Protein AF-A0A3L8RX33-F1 (afdb_monomer)

pLDDT: mean 95.42, std 4.47, range [70.38, 98.62]

Radius of gyration: 15.73 Å; Cα contacts (8 Å, |Δi|>4): 109; chains: 1; bounding box: 28×33×47 Å

Foldseek 3Di:
DDKDQDDLVLQCQLCVVCVPPPCVVVLSCVSNVHIDDDDDDDDDVVLVVLDVQLDDCCDPNHQNVVPHDDPSPSPDDGANDPVSSVVSCVSVDDPVRDDDDDDPCCCVVPND

Nearest PDB structures (foldseek):
  5c7p-assembly1_B-2  TM=9.752E-01  e=7.566E-09  Leishmania major
  3gp9-assembly2_B-3  TM=9.803E-01  e=7.921E-07  Acanthamoeba polyphaga mimivirus
  3fcw-assembly1_A-2  TM=9.796E-01  e=9.517E-07  Acanthamoeba polyphaga mimivirus
  3fbc-assembly2_D-3  TM=9.786E-01  e=1.076E-06  Acanthamoeba polyphaga mimivirus
  3evw-assembly1_A-2  TM=9.719E-01  e=5.614E-06  Acanthamoeba polyphaga mimivirus

InterPro domains:
  IPR001564 Nucleoside diphosphate kinase [PR01243] (14-33)
  IPR001564 Nucleoside diphosphate kinase [PR01243] (74-93)
  IPR023005 Nucleoside diphosphate kinase, active site [PS00469] (74-82)
  IPR034907 Nucleoside diphosphate kinase-like domain [PF00334] (1-97)
  IPR034907 Nucleoside diphosphate kinase-like domain [SM00562] (1-100)
  IPR036850 Nucleoside diphosphate kinase-like domain superfamily [G3DSA:3.30.70.141] (1-111)
  IPR036850 Nucleoside diphosphate kinase-like domain superfamily [SSF54919] (1-110)

Sequence (112 aa):
MKLLQADRRLVEQHYEQLRLKPFYPALIAYMTSGPVVAMVWEGYDVVRCTRAMVGDSSAVGTIRGDLSVHITRNVVHASDSVETAQREIGFWFQRDELVAWDSRDRDNIYGP

Organism: Chloebia gouldiae (NCBI:txid44316)

Structure (mmCIF, N/CA/C/O backbone):
data_AF-A0A3L8RX33-F1
#
_entry.id   AF-A0A3L8RX33-F1
#
loop_
_atom_site.group_PDB
_atom_site.id
_atom_site.type_symbol
_atom_site.label_atom_id
_atom_site.label_alt_id
_atom_site.label_comp_id
_atom_site.label_asym_id
_atom_site.label_entity_id
_atom_site.label_seq_id
_atom_site.pdbx_PDB_ins_code
_atom_site.Cartn_x
_atom_site.Cartn_y
_atom_site.Cartn_z
_atom_site.occupancy
_atom_site.B_iso_or_equiv
_atom_site.auth_seq_id
_atom_site.auth_comp_id
_atom_site.auth_asym_id
_atom_site.auth_atom_id
_atom_site.pdbx_PDB_model_num
ATOM 1 N N . MET A 1 1 ? -7.395 -5.240 -9.054 1.00 97.62 1 MET A N 1
ATOM 2 C CA . MET A 1 1 ? -7.638 -3.970 -8.321 1.00 97.62 1 MET A CA 1
ATOM 3 C C . MET A 1 1 ? -9.090 -3.932 -7.880 1.00 97.62 1 MET A C 1
ATOM 5 O O . MET A 1 1 ? -9.933 -4.371 -8.651 1.00 97.62 1 MET A O 1
ATOM 9 N N . LYS A 1 2 ? -9.385 -3.410 -6.684 1.00 97.88 2 LYS A N 1
ATOM 10 C CA . LYS A 1 2 ? -10.761 -3.210 -6.200 1.00 97.88 2 LYS A CA 1
ATOM 11 C C . LYS A 1 2 ? -10.864 -2.014 -5.252 1.00 97.88 2 LYS A C 1
ATOM 13 O O . LYS A 1 2 ? -9.944 -1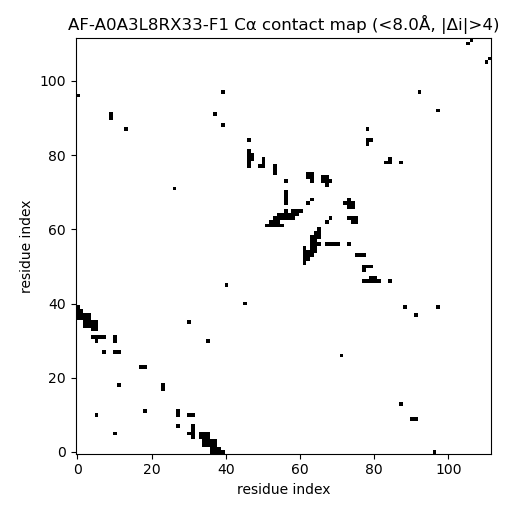.761 -4.476 1.00 97.88 2 LYS A O 1
ATOM 18 N N . LEU A 1 3 ? -11.992 -1.305 -5.318 1.00 98.44 3 LEU A N 1
ATOM 19 C CA . LEU A 1 3 ? -12.415 -0.330 -4.313 1.00 98.44 3 LEU A CA 1
ATOM 20 C C . LEU A 1 3 ? -13.295 -1.062 -3.297 1.00 98.44 3 LEU A C 1
ATOM 22 O O . LEU A 1 3 ? -14.286 -1.679 -3.684 1.00 98.44 3 LEU A O 1
ATOM 26 N N . LEU A 1 4 ? -12.940 -1.010 -2.018 1.00 97.75 4 LEU A N 1
ATOM 27 C CA . LEU A 1 4 ? -13.705 -1.672 -0.962 1.00 97.75 4 LEU A CA 1
ATOM 28 C C . LEU A 1 4 ? -13.626 -0.919 0.359 1.00 97.75 4 LEU A C 1
ATOM 30 O O . LEU A 1 4 ? -12.644 -0.241 0.645 1.00 97.75 4 LEU A O 1
ATOM 34 N N . GLN A 1 5 ? -14.635 -1.114 1.201 1.00 97.75 5 GLN A N 1
ATOM 35 C CA . GLN A 1 5 ? -14.533 -0.814 2.622 1.00 97.75 5 GLN A CA 1
ATOM 36 C C . GLN A 1 5 ? -13.863 -2.009 3.310 1.00 97.75 5 GLN A C 1
ATOM 38 O O . GLN A 1 5 ? -14.468 -3.075 3.408 1.00 97.75 5 GLN A O 1
ATOM 43 N N . ALA A 1 6 ? -12.611 -1.856 3.747 1.00 95.69 6 ALA A N 1
ATOM 44 C CA . ALA A 1 6 ? -11.904 -2.931 4.437 1.00 95.69 6 ALA A CA 1
ATOM 45 C C . ALA A 1 6 ? -12.528 -3.172 5.818 1.00 95.69 6 ALA A C 1
ATOM 47 O O . ALA A 1 6 ? -12.735 -2.231 6.591 1.00 95.69 6 ALA A O 1
ATOM 48 N N . ASP A 1 7 ? -12.830 -4.433 6.132 1.00 94.75 7 ASP A N 1
ATOM 49 C CA . ASP A 1 7 ? -13.297 -4.782 7.467 1.00 94.75 7 ASP A CA 1
ATOM 50 C C . ASP A 1 7 ? -12.156 -4.683 8.493 1.00 94.75 7 ASP A C 1
ATOM 52 O O . ASP A 1 7 ? -10.964 -4.716 8.171 1.00 94.75 7 ASP A O 1
ATOM 56 N N . ARG A 1 8 ? -12.530 -4.551 9.766 1.00 97.25 8 ARG A N 1
ATOM 57 C CA . ARG A 1 8 ? -11.563 -4.400 10.854 1.00 97.25 8 ARG A CA 1
ATOM 58 C C . ARG A 1 8 ? -10.610 -5.589 10.973 1.00 97.25 8 ARG A C 1
ATOM 60 O O . ARG A 1 8 ? -9.437 -5.378 11.263 1.00 97.25 8 ARG A O 1
ATOM 67 N N . ARG A 1 9 ? -11.089 -6.812 10.739 1.00 97.31 9 ARG A N 1
ATOM 68 C CA . ARG A 1 9 ? -10.292 -8.036 10.881 1.00 97.31 9 ARG A CA 1
ATOM 69 C C . ARG A 1 9 ? -9.170 -8.076 9.843 1.00 97.31 9 ARG A C 1
ATOM 71 O O . ARG A 1 9 ? -8.042 -8.402 10.194 1.00 97.31 9 ARG A O 1
ATOM 78 N N . LEU A 1 10 ? -9.465 -7.707 8.598 1.00 97.44 10 LEU A N 1
ATOM 79 C CA . LEU A 1 10 ? -8.496 -7.618 7.508 1.00 97.44 10 LEU A CA 1
ATOM 80 C C . LEU A 1 10 ? -7.403 -6.590 7.820 1.00 97.44 10 LEU A C 1
ATOM 82 O O . LEU A 1 10 ? -6.217 -6.877 7.668 1.00 97.44 10 LEU A O 1
ATOM 86 N N . VAL A 1 11 ? -7.789 -5.409 8.306 1.00 97.75 11 VAL A N 1
ATOM 87 C CA . VAL A 1 11 ? -6.835 -4.348 8.669 1.00 97.75 11 VAL A CA 1
ATOM 88 C C . VAL A 1 11 ? -5.983 -4.747 9.882 1.00 97.75 11 VAL A C 1
ATOM 90 O O . VAL A 1 11 ? -4.779 -4.489 9.898 1.00 97.75 11 VAL A O 1
ATOM 93 N N . GLU A 1 12 ? -6.569 -5.404 10.886 1.00 97.81 12 GLU A N 1
ATOM 94 C CA . GLU A 1 12 ? -5.831 -5.924 12.045 1.00 97.81 12 GLU A CA 1
ATOM 95 C C . GLU A 1 12 ? -4.841 -7.027 11.648 1.00 97.81 12 GLU A C 1
ATOM 97 O O . GLU A 1 12 ? -3.708 -7.026 12.126 1.00 97.81 12 GLU A O 1
ATOM 102 N N . GLN A 1 13 ? -5.225 -7.922 10.733 1.00 97.25 13 GLN A N 1
ATOM 103 C CA . GLN A 1 13 ? -4.325 -8.930 10.169 1.00 97.25 13 GLN A CA 1
ATOM 104 C C . GLN A 1 13 ? -3.170 -8.282 9.393 1.00 97.25 13 GLN A C 1
ATOM 106 O O . GLN A 1 13 ? -2.019 -8.695 9.527 1.00 97.25 13 GLN A O 1
ATOM 111 N N . HIS A 1 14 ? -3.459 -7.240 8.612 1.00 97.75 14 HIS A N 1
ATOM 112 C CA . HIS A 1 14 ? -2.452 -6.509 7.849 1.00 97.75 14 HIS A CA 1
ATOM 113 C C . HIS A 1 14 ? -1.414 -5.822 8.752 1.00 97.75 14 HIS A C 1
ATOM 115 O O . HIS A 1 14 ? -0.217 -5.901 8.487 1.00 97.75 14 HIS A O 1
ATOM 121 N N . TYR A 1 15 ? -1.847 -5.209 9.858 1.00 97.06 15 TYR A N 1
ATOM 122 C CA . TYR A 1 15 ? -0.966 -4.499 10.793 1.00 97.06 15 TYR A CA 1
ATOM 123 C C . TYR A 1 15 ? -0.586 -5.300 12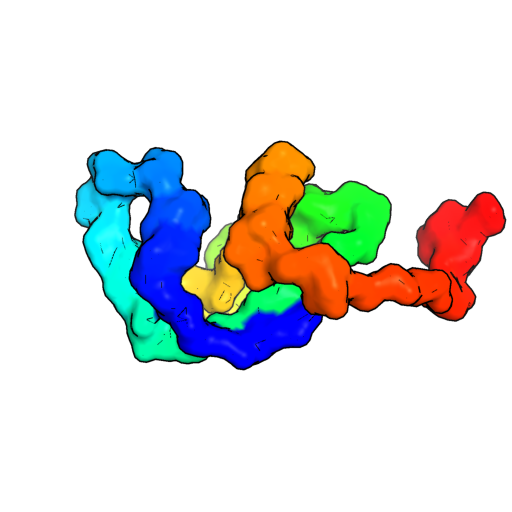.044 1.00 97.06 15 TYR A C 1
ATOM 125 O O . TYR A 1 15 ? -0.128 -4.711 13.023 1.00 97.06 15 TYR A O 1
ATOM 133 N N . GLU A 1 16 ? -0.719 -6.627 12.031 1.00 96.44 16 GLU A N 1
ATOM 134 C CA . GLU A 1 16 ? -0.505 -7.491 13.203 1.00 96.44 16 GLU A CA 1
ATOM 135 C C . GLU A 1 16 ? 0.833 -7.222 13.917 1.00 96.44 16 GLU A C 1
ATOM 137 O O . GLU A 1 16 ? 0.895 -7.128 15.145 1.00 96.44 16 GLU A O 1
ATOM 142 N N . GLN A 1 17 ? 1.903 -7.001 13.150 1.00 95.38 17 GLN A N 1
ATOM 143 C CA . GLN A 1 17 ? 3.246 -6.716 13.671 1.00 95.38 17 GLN A CA 1
ATOM 144 C C . GLN A 1 17 ? 3.325 -5.414 14.490 1.00 95.38 17 GLN A C 1
ATOM 146 O O . GLN A 1 17 ? 4.233 -5.228 15.300 1.00 95.38 17 GLN A O 1
ATOM 151 N N . 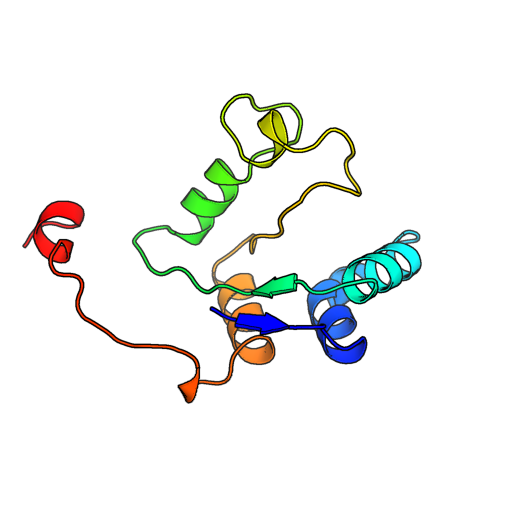LEU A 1 18 ? 2.369 -4.503 14.302 1.00 96.56 18 LEU A N 1
ATOM 152 C CA . LEU A 1 18 ? 2.282 -3.222 14.998 1.00 96.56 18 LEU A CA 1
ATOM 153 C C . LEU A 1 18 ? 1.325 -3.263 16.195 1.00 96.56 18 LEU A C 1
ATOM 155 O O . LEU A 1 18 ? 1.176 -2.242 16.859 1.00 96.56 18 LEU A O 1
ATOM 159 N N . ARG A 1 19 ? 0.712 -4.410 16.520 1.00 97.06 19 ARG A N 1
ATOM 160 C CA . ARG A 1 19 ? -0.334 -4.536 17.554 1.00 97.06 19 ARG A CA 1
ATOM 161 C C . ARG A 1 19 ? 0.051 -3.977 18.926 1.00 97.06 19 ARG A C 1
ATOM 163 O O . ARG A 1 19 ? -0.806 -3.470 19.643 1.00 97.06 19 ARG A O 1
ATOM 170 N N . LEU A 1 20 ? 1.328 -4.068 19.298 1.00 97.81 20 LEU A N 1
ATOM 171 C CA . LEU A 1 20 ? 1.841 -3.578 20.585 1.00 97.81 20 LEU A CA 1
ATOM 172 C C . LEU A 1 20 ? 2.258 -2.098 20.557 1.00 97.81 20 LEU A C 1
ATOM 174 O O . LEU A 1 20 ? 2.699 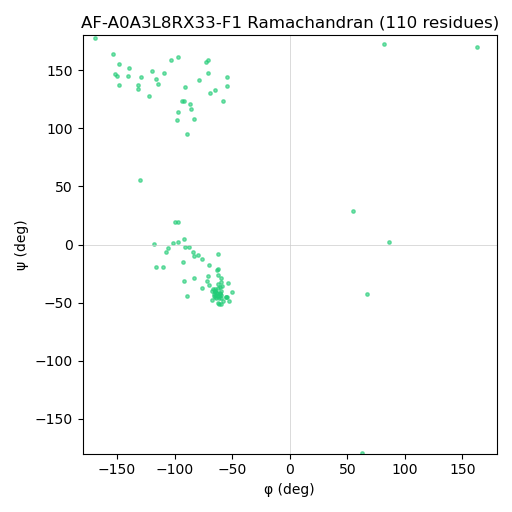-1.560 21.571 1.00 97.81 20 LEU A O 1
ATOM 178 N N . LYS A 1 21 ? 2.167 -1.425 19.405 1.00 97.75 21 LYS A N 1
ATOM 179 C CA . LYS A 1 21 ? 2.530 -0.012 19.278 1.00 97.75 21 LYS A CA 1
ATOM 180 C C . LYS A 1 21 ? 1.404 0.874 19.826 1.00 97.75 21 LYS A C 1
ATOM 182 O O . LYS A 1 21 ? 0.234 0.611 19.552 1.00 97.75 21 LYS A O 1
ATOM 187 N N . PRO A 1 22 ? 1.727 1.979 20.523 1.00 97.38 22 PRO A N 1
ATOM 188 C CA . PRO A 1 22 ? 0.719 2.841 21.150 1.00 97.38 22 PRO A CA 1
ATOM 189 C C . PRO A 1 22 ? -0.245 3.483 20.140 1.00 97.38 22 PRO A C 1
ATOM 191 O O . PRO A 1 22 ? -1.388 3.776 20.473 1.00 97.38 22 PRO A O 1
ATOM 194 N N . PHE A 1 23 ? 0.190 3.670 18.891 1.00 95.88 23 PHE A N 1
ATOM 195 C CA . PHE A 1 23 ? -0.628 4.233 17.814 1.00 95.88 23 PHE A CA 1
ATOM 196 C C . PHE A 1 23 ? -1.526 3.205 17.104 1.00 95.88 23 PHE A C 1
ATOM 198 O O . PHE A 1 23 ? -2.331 3.596 16.260 1.00 95.88 23 PHE A O 1
ATOM 205 N N . TYR A 1 24 ? -1.413 1.908 17.415 1.00 97.56 24 TYR A N 1
ATOM 206 C CA . TYR A 1 24 ? -2.150 0.846 16.724 1.00 97.56 24 TYR A CA 1
ATOM 207 C C . TYR A 1 24 ? -3.675 1.052 16.726 1.00 97.56 24 TYR A C 1
ATOM 209 O O . TYR A 1 24 ? -4.271 0.967 15.652 1.00 97.56 24 TYR A O 1
ATOM 217 N N . PRO A 1 25 ? -4.335 1.421 17.847 1.00 97.62 25 PRO A N 1
ATOM 218 C CA . PRO A 1 25 ? -5.780 1.656 17.830 1.00 97.62 25 PRO A CA 1
ATOM 219 C C . PRO A 1 25 ? -6.200 2.763 16.853 1.00 97.62 25 PRO A C 1
ATOM 221 O O . PRO A 1 25 ? -7.193 2.616 16.143 1.00 97.62 25 PRO A O 1
ATOM 224 N N . ALA A 1 26 ? -5.421 3.847 16.776 1.00 97.12 26 ALA A N 1
ATOM 225 C CA . ALA A 1 26 ? -5.681 4.954 15.859 1.00 97.12 26 ALA A CA 1
ATOM 226 C C . ALA A 1 26 ? -5.429 4.566 14.393 1.00 97.12 26 ALA A C 1
ATOM 228 O O . ALA A 1 26 ? -6.159 5.016 13.510 1.00 97.12 26 ALA A O 1
ATOM 229 N N . LEU A 1 27 ? -4.433 3.712 14.135 1.00 97.00 27 LEU A N 1
ATOM 230 C CA . LEU A 1 27 ? -4.150 3.164 12.807 1.00 97.00 27 LEU A CA 1
ATOM 231 C C . LEU A 1 27 ? -5.320 2.317 12.292 1.00 97.00 27 LEU A C 1
ATOM 233 O O . LEU A 1 27 ? -5.803 2.562 11.188 1.00 97.00 27 LEU A O 1
ATOM 237 N N . ILE A 1 28 ? -5.816 1.379 13.106 1.00 97.88 28 ILE A N 1
ATOM 238 C CA . ILE A 1 28 ? -6.974 0.546 12.747 1.00 97.88 28 ILE A CA 1
ATOM 239 C C . ILE A 1 28 ? -8.215 1.415 12.522 1.00 97.88 28 ILE A C 1
ATOM 241 O O . ILE A 1 28 ? -8.915 1.234 11.527 1.00 97.88 28 ILE A O 1
ATOM 245 N N . ALA A 1 29 ? -8.469 2.391 13.401 1.00 97.00 29 ALA A N 1
ATOM 246 C CA . ALA A 1 29 ? -9.600 3.307 13.259 1.00 97.00 29 ALA A CA 1
ATOM 247 C C . ALA A 1 29 ? -9.536 4.122 11.957 1.00 97.00 29 ALA A C 1
ATOM 249 O O . ALA A 1 29 ? -10.545 4.263 11.278 1.00 97.00 29 ALA A O 1
ATOM 250 N N . TYR A 1 30 ? -8.358 4.624 11.582 1.00 96.75 30 TYR A N 1
ATOM 251 C CA . TYR A 1 30 ? -8.177 5.373 10.338 1.00 96.75 30 TYR A CA 1
ATOM 252 C C . TYR A 1 30 ? -8.355 4.495 9.095 1.00 96.75 30 TYR A C 1
ATOM 254 O O . TYR A 1 30 ? -9.091 4.844 8.181 1.00 96.75 30 TYR A O 1
ATOM 262 N N . MET A 1 31 ? -7.722 3.326 9.067 1.00 97.19 31 MET A N 1
ATOM 263 C CA . MET A 1 31 ? -7.759 2.445 7.896 1.00 97.19 31 MET A CA 1
ATOM 264 C C . MET A 1 31 ? -9.130 1.800 7.665 1.00 97.19 31 MET A C 1
ATOM 266 O O . MET A 1 31 ? -9.412 1.335 6.566 1.00 97.19 31 MET A O 1
ATOM 270 N N . THR A 1 32 ? -9.994 1.803 8.682 1.00 97.38 32 THR A N 1
ATOM 271 C CA . THR A 1 32 ? -11.388 1.346 8.590 1.00 97.38 32 THR A CA 1
ATOM 272 C C . THR A 1 32 ? -12.396 2.492 8.475 1.00 97.38 32 THR A C 1
ATOM 274 O O . THR A 1 32 ? -13.592 2.224 8.391 1.00 97.38 32 THR A O 1
ATOM 277 N N . SER A 1 33 ? -11.967 3.763 8.445 1.00 96.88 33 SER A N 1
ATOM 278 C CA . SER A 1 33 ? -12.893 4.909 8.430 1.00 96.88 33 SER A CA 1
ATOM 279 C C . SER A 1 33 ? -13.493 5.219 7.058 1.00 96.88 33 SER A C 1
ATOM 281 O O . SER A 1 33 ? -14.370 6.072 6.960 1.00 96.88 33 SER A O 1
ATOM 283 N N . GLY A 1 34 ? -13.007 4.587 5.992 1.00 96.88 34 GLY A N 1
ATOM 284 C CA . GLY A 1 34 ? -13.483 4.839 4.636 1.00 96.88 34 GLY A CA 1
ATOM 285 C C . GLY A 1 34 ? -12.963 3.819 3.628 1.00 96.88 34 GLY A C 1
ATOM 286 O O . GLY A 1 34 ? -12.216 2.911 4.008 1.00 96.88 34 GLY A O 1
ATOM 287 N N . PRO A 1 35 ? -13.378 3.941 2.358 1.00 98.12 35 PRO A N 1
ATOM 288 C CA . PRO A 1 35 ? -13.007 2.984 1.335 1.00 98.12 35 PRO A CA 1
ATOM 289 C C . PRO A 1 35 ? -11.527 3.118 0.973 1.00 98.12 35 PRO A C 1
ATOM 291 O O . PRO A 1 35 ? -10.961 4.212 0.970 1.00 98.12 35 PRO A O 1
ATOM 294 N N . VAL A 1 36 ? -10.916 1.994 0.615 1.00 98.19 36 VAL A N 1
ATOM 295 C CA . VAL A 1 36 ? -9.534 1.900 0.144 1.00 98.19 36 VAL A CA 1
ATOM 296 C C . VAL A 1 36 ? -9.502 1.324 -1.265 1.00 98.19 36 VAL A C 1
ATOM 298 O O . VAL A 1 36 ? -10.352 0.514 -1.643 1.00 98.19 36 VAL A O 1
ATOM 301 N N . VAL A 1 37 ? -8.505 1.729 -2.048 1.00 98.56 37 VAL A N 1
ATOM 302 C CA . VAL A 1 37 ? -8.206 1.112 -3.344 1.00 98.56 37 VAL A CA 1
ATOM 303 C C . VAL A 1 37 ? -7.081 0.109 -3.132 1.00 98.56 37 VAL A C 1
ATOM 305 O O . VAL A 1 37 ? -5.932 0.493 -2.923 1.00 98.56 37 VAL A O 1
ATOM 308 N N . ALA A 1 38 ? -7.410 -1.179 -3.181 1.00 98.38 38 ALA A N 1
ATOM 309 C CA . ALA A 1 38 ? -6.426 -2.251 -3.114 1.00 98.38 38 ALA A CA 1
ATOM 310 C C . ALA A 1 38 ? -5.964 -2.628 -4.528 1.00 98.38 38 ALA A C 1
ATOM 312 O O . ALA A 1 38 ? -6.776 -2.802 -5.449 1.00 98.38 38 ALA A O 1
ATOM 313 N N . MET A 1 39 ? -4.654 -2.799 -4.705 1.00 98.56 39 MET A N 1
ATOM 314 C CA . MET A 1 39 ? -4.024 -3.135 -5.985 1.00 98.56 39 MET A CA 1
ATOM 315 C C . MET A 1 39 ? -2.906 -4.159 -5.788 1.00 98.56 39 MET A C 1
ATOM 317 O O . MET A 1 39 ? -2.266 -4.182 -4.742 1.00 98.56 39 MET A O 1
ATOM 321 N N . VAL A 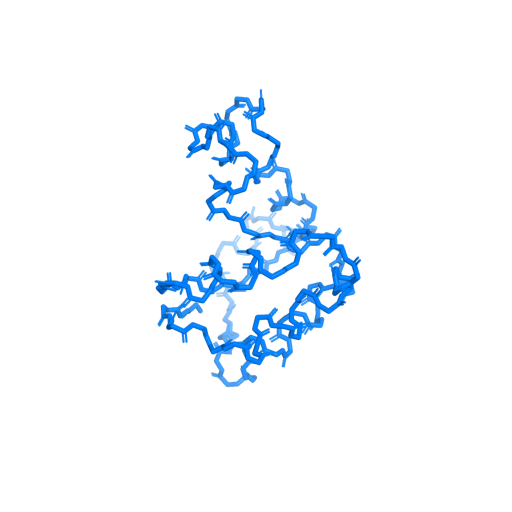1 40 ? -2.662 -4.960 -6.825 1.00 98.62 40 VAL A N 1
ATOM 322 C CA . VAL A 1 40 ? -1.482 -5.821 -6.956 1.00 98.62 40 VAL A CA 1
ATOM 323 C C . VAL A 1 40 ? -0.792 -5.407 -8.246 1.00 98.62 40 VAL A C 1
ATOM 325 O O . VAL A 1 40 ? -1.452 -5.311 -9.281 1.00 98.62 40 VAL A O 1
ATOM 328 N N . TRP A 1 41 ? 0.503 -5.121 -8.159 1.00 98.19 41 TRP A N 1
ATOM 329 C CA . TRP A 1 41 ? 1.343 -4.745 -9.291 1.00 98.19 41 TRP A CA 1
ATOM 330 C C . TRP A 1 41 ? 2.383 -5.836 -9.514 1.00 98.19 41 TRP A C 1
ATOM 332 O O . TRP A 1 41 ? 2.963 -6.341 -8.554 1.00 98.19 41 TRP A O 1
ATOM 342 N N . GLU A 1 42 ? 2.618 -6.179 -10.774 1.00 97.19 42 GLU A N 1
ATOM 343 C CA . GLU A 1 42 ? 3.608 -7.168 -11.188 1.00 97.19 42 GLU A CA 1
ATOM 344 C C . GLU A 1 42 ? 4.694 -6.488 -12.023 1.00 97.19 42 GLU A C 1
ATOM 346 O O . GLU A 1 42 ? 4.414 -5.573 -12.798 1.00 97.19 42 GLU A O 1
ATOM 351 N N . GLY A 1 43 ? 5.939 -6.925 -11.847 1.00 96.00 43 GLY A N 1
ATOM 352 C CA . GLY A 1 43 ? 7.067 -6.473 -12.649 1.00 96.00 43 GLY A CA 1
ATOM 353 C C . GLY A 1 43 ? 8.411 -6.775 -11.994 1.00 96.00 43 GLY A C 1
ATOM 354 O O . GLY A 1 43 ? 8.485 -7.148 -10.819 1.00 96.00 43 GLY A O 1
ATOM 355 N N . TYR A 1 44 ? 9.488 -6.588 -12.758 1.00 95.12 44 TYR A N 1
ATOM 356 C CA . TYR A 1 44 ? 10.849 -6.718 -12.243 1.00 95.12 44 TYR A CA 1
ATOM 357 C C . TYR A 1 44 ? 11.083 -5.763 -11.067 1.00 95.12 44 TYR A C 1
ATOM 359 O O . TYR A 1 44 ? 10.907 -4.551 -11.196 1.00 95.12 44 TYR A O 1
ATOM 367 N N . ASP A 1 45 ? 11.489 -6.327 -9.927 1.00 96.69 45 ASP A N 1
ATOM 368 C CA . ASP A 1 45 ? 11.854 -5.578 -8.719 1.00 96.69 45 ASP A CA 1
ATOM 369 C C . ASP A 1 45 ? 10.748 -4.616 -8.227 1.00 96.69 45 ASP A C 1
ATOM 371 O O . ASP A 1 45 ? 11.002 -3.573 -7.617 1.00 96.69 45 ASP A O 1
ATOM 375 N N . VAL A 1 46 ? 9.484 -4.966 -8.511 1.00 98.12 46 VAL A N 1
ATOM 376 C CA . VAL A 1 46 ? 8.326 -4.083 -8.314 1.00 98.12 46 VAL A CA 1
ATOM 377 C C . VAL A 1 46 ? 8.170 -3.638 -6.863 1.00 98.12 46 VAL A C 1
ATOM 379 O O . VAL A 1 46 ? 7.857 -2.480 -6.627 1.00 98.12 46 VAL A O 1
ATOM 382 N N . VAL A 1 47 ? 8.482 -4.488 -5.878 1.00 98.31 47 VAL A N 1
ATOM 383 C CA . VAL A 1 47 ? 8.418 -4.107 -4.456 1.00 98.31 47 VAL A CA 1
ATOM 384 C C . VAL A 1 47 ? 9.351 -2.927 -4.170 1.00 98.31 47 VAL A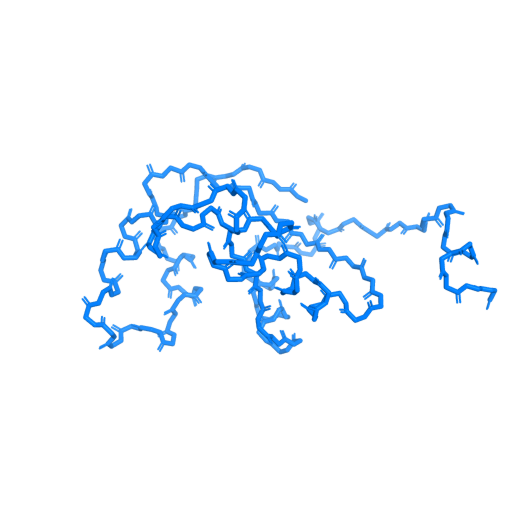 C 1
ATOM 386 O O . VAL A 1 47 ? 8.910 -1.906 -3.636 1.00 98.31 47 VAL A O 1
ATOM 389 N N . ARG A 1 48 ? 10.624 -3.009 -4.582 1.00 97.75 48 ARG A N 1
ATOM 390 C CA . ARG A 1 48 ? 11.590 -1.922 -4.373 1.00 97.75 48 ARG A CA 1
ATOM 391 C C . ARG A 1 48 ? 11.203 -0.679 -5.172 1.00 97.75 48 ARG A C 1
ATOM 393 O O . ARG A 1 48 ? 11.237 0.427 -4.630 1.00 97.75 48 ARG A O 1
ATOM 400 N N . CYS A 1 49 ? 10.810 -0.846 -6.433 1.00 97.69 49 CYS A N 1
ATOM 401 C CA . CYS A 1 49 ? 10.402 0.256 -7.305 1.00 97.69 49 CYS A CA 1
ATOM 402 C C . CYS A 1 49 ? 9.165 0.993 -6.766 1.00 97.69 49 CYS A C 1
ATOM 404 O O . CYS A 1 49 ? 9.162 2.222 -6.698 1.00 97.69 49 CYS A O 1
ATOM 406 N N . THR A 1 50 ? 8.141 0.272 -6.304 1.00 98.06 50 THR A N 1
ATOM 407 C CA . THR A 1 50 ? 6.946 0.864 -5.688 1.00 98.06 50 THR A CA 1
ATOM 408 C C . THR A 1 50 ? 7.296 1.582 -4.388 1.00 98.06 50 THR A C 1
ATOM 410 O O . THR A 1 50 ? 6.805 2.684 -4.160 1.00 98.06 50 THR A O 1
ATOM 413 N N . ARG A 1 51 ? 8.188 1.033 -3.553 1.00 97.38 51 ARG A N 1
ATOM 414 C CA . ARG A 1 51 ? 8.668 1.726 -2.344 1.00 97.38 51 ARG A CA 1
ATOM 415 C C . ARG A 1 51 ? 9.379 3.039 -2.669 1.00 97.38 51 ARG A C 1
ATOM 417 O O . ARG A 1 51 ? 9.129 4.032 -1.988 1.00 97.38 51 ARG A O 1
ATOM 424 N N . ALA A 1 52 ? 10.206 3.059 -3.713 1.00 97.06 52 ALA A N 1
ATOM 425 C CA . ALA A 1 52 ? 10.858 4.279 -4.184 1.00 97.06 52 ALA A CA 1
ATOM 426 C C . ALA A 1 52 ? 9.844 5.309 -4.714 1.00 97.06 52 ALA A C 1
ATOM 428 O O . ALA A 1 52 ? 9.957 6.489 -4.398 1.00 97.06 52 ALA A O 1
ATOM 429 N N . MET A 1 53 ? 8.822 4.862 -5.452 1.00 97.81 53 MET A N 1
ATOM 430 C CA . MET A 1 53 ? 7.745 5.722 -5.961 1.00 97.81 53 MET A CA 1
ATOM 431 C C . MET A 1 53 ? 6.868 6.301 -4.842 1.00 97.81 53 MET A C 1
ATOM 433 O O . MET A 1 53 ? 6.457 7.458 -4.910 1.00 97.81 53 MET A O 1
ATOM 437 N N . VAL A 1 54 ? 6.582 5.509 -3.803 1.00 97.31 54 VAL A N 1
ATOM 438 C CA . VAL A 1 54 ? 5.845 5.969 -2.617 1.00 97.31 54 VAL A CA 1
ATOM 439 C C . VAL A 1 54 ? 6.633 7.047 -1.878 1.00 97.31 54 VAL A C 1
ATOM 441 O O . VAL A 1 54 ? 6.053 8.075 -1.528 1.00 97.31 54 VAL A O 1
ATOM 444 N N . GLY A 1 55 ? 7.935 6.819 -1.681 1.00 93.88 55 GLY A N 1
ATOM 445 C CA . GLY A 1 55 ? 8.852 7.755 -1.040 1.00 93.88 55 GLY A CA 1
ATOM 446 C C . GLY A 1 55 ? 8.527 8.071 0.419 1.00 93.88 55 GLY A C 1
ATOM 447 O O . GLY A 1 55 ? 7.571 7.562 1.009 1.00 93.88 55 GLY A O 1
ATOM 448 N N . ASP A 1 56 ? 9.347 8.935 1.005 1.00 87.44 56 ASP A N 1
ATOM 449 C CA . ASP A 1 56 ? 9.077 9.567 2.296 1.00 87.44 56 ASP A CA 1
ATOM 450 C C . ASP A 1 56 ? 8.463 10.958 2.072 1.00 87.44 56 ASP A C 1
ATOM 452 O O . ASP A 1 56 ? 8.596 11.541 0.998 1.00 87.44 56 ASP A O 1
ATOM 456 N N . SER A 1 57 ? 7.802 11.525 3.086 1.00 76.56 57 SER A N 1
ATOM 457 C CA . SER A 1 57 ? 7.046 12.787 2.957 1.00 76.56 57 SER A CA 1
ATOM 458 C C . SER A 1 57 ? 7.877 14.024 2.574 1.00 76.56 57 SER A C 1
ATOM 460 O O . SER A 1 57 ? 7.300 15.070 2.312 1.00 76.56 57 SER A O 1
ATOM 462 N N . SER A 1 58 ? 9.209 13.941 2.541 1.00 79.81 58 SER A N 1
ATOM 463 C CA . SER A 1 58 ? 10.096 15.032 2.109 1.00 79.81 58 SER A CA 1
ATOM 464 C C . SER A 1 58 ? 10.719 14.822 0.723 1.00 79.81 58 SER A C 1
ATOM 466 O O . SER A 1 58 ? 11.476 15.675 0.263 1.00 79.81 58 SER A O 1
ATOM 468 N N . ALA A 1 59 ? 10.469 13.685 0.068 1.00 89.12 59 ALA A N 1
ATOM 469 C CA . ALA A 1 59 ? 11.089 13.341 -1.209 1.00 89.12 59 ALA A CA 1
ATOM 470 C C . ALA A 1 59 ? 10.246 13.861 -2.387 1.00 89.12 59 ALA A C 1
ATOM 472 O O . ALA A 1 59 ? 9.299 13.200 -2.810 1.00 89.12 59 ALA A O 1
ATOM 473 N N . VAL A 1 60 ? 10.587 15.043 -2.909 1.00 92.12 60 VAL A N 1
ATOM 474 C CA . VAL A 1 60 ? 9.909 15.665 -4.066 1.00 92.12 60 VAL A CA 1
ATOM 475 C C . VAL A 1 60 ? 9.880 14.710 -5.265 1.00 92.12 60 VAL A C 1
ATOM 477 O O . VAL A 1 60 ? 10.891 14.077 -5.577 1.00 92.12 60 VAL A O 1
ATOM 480 N N . GLY A 1 61 ? 8.732 14.619 -5.939 1.00 95.56 61 GLY A N 1
ATOM 481 C CA . GLY A 1 61 ? 8.508 13.717 -7.073 1.00 95.56 61 GLY A CA 1
ATOM 482 C C . GLY A 1 61 ? 8.057 12.308 -6.675 1.00 95.56 61 GLY A C 1
ATOM 483 O O . GLY A 1 61 ? 7.896 11.449 -7.541 1.00 95.56 61 GLY A O 1
ATOM 484 N N . THR A 1 62 ? 7.868 12.048 -5.378 1.00 97.50 62 THR A N 1
ATOM 485 C CA . THR A 1 62 ? 7.271 10.804 -4.871 1.00 97.50 62 THR A CA 1
ATOM 486 C C . THR A 1 62 ? 5.830 11.044 -4.443 1.00 97.50 62 THR A C 1
ATOM 488 O O . THR A 1 62 ? 5.445 12.168 -4.120 1.00 97.50 62 THR A O 1
ATOM 491 N N . ILE A 1 63 ? 5.029 9.978 -4.371 1.00 97.19 63 ILE A N 1
ATOM 492 C CA . ILE A 1 63 ? 3.611 10.081 -3.994 1.00 97.19 63 ILE A CA 1
ATOM 493 C C . ILE A 1 63 ? 3.458 10.799 -2.649 1.00 97.19 63 ILE A C 1
ATOM 495 O O . ILE A 1 63 ? 2.615 11.683 -2.512 1.00 97.19 63 ILE A O 1
ATOM 499 N N . ARG A 1 64 ? 4.266 10.449 -1.643 1.00 96.94 64 ARG A N 1
ATOM 500 C CA . ARG A 1 64 ? 4.170 11.086 -0.325 1.00 96.94 64 ARG A CA 1
ATOM 501 C C . ARG A 1 64 ? 4.775 12.477 -0.290 1.00 96.94 64 ARG A C 1
ATOM 503 O O . ARG A 1 64 ? 4.213 13.315 0.411 1.00 96.94 64 ARG A O 1
ATOM 510 N N . GLY A 1 65 ? 5.875 12.717 -0.996 1.00 95.69 65 GLY A N 1
ATOM 511 C CA . GLY A 1 65 ? 6.477 14.048 -1.058 1.00 95.69 65 GLY A CA 1
ATOM 512 C C . GLY A 1 65 ? 5.554 15.080 -1.697 1.00 95.69 65 GLY A C 1
ATOM 513 O O . GLY A 1 65 ? 5.478 16.208 -1.218 1.00 95.69 65 GLY A O 1
ATOM 514 N N . ASP A 1 66 ? 4.802 14.675 -2.721 1.00 95.94 66 ASP A N 1
ATOM 515 C CA . ASP A 1 66 ? 3.953 15.597 -3.476 1.00 95.94 66 ASP A CA 1
ATOM 516 C C . ASP A 1 66 ? 2.524 15.680 -2.914 1.00 95.94 66 ASP A C 1
ATOM 518 O O . ASP A 1 66 ? 1.886 16.729 -3.005 1.00 95.94 66 ASP A O 1
ATOM 522 N N . LEU A 1 67 ? 1.998 14.590 -2.333 1.00 95.88 67 LEU A N 1
ATOM 523 C CA . LEU A 1 67 ? 0.571 14.473 -1.986 1.00 95.88 67 LEU A CA 1
ATOM 524 C C . LEU A 1 67 ? 0.289 14.297 -0.488 1.00 95.88 67 LEU A C 1
ATOM 526 O O . LEU A 1 67 ? -0.875 14.170 -0.101 1.00 95.88 67 LEU A O 1
ATOM 530 N N . SER A 1 68 ? 1.308 14.273 0.376 1.00 93.50 68 SER A N 1
ATOM 531 C CA . SER A 1 68 ? 1.112 14.145 1.823 1.00 93.50 68 SER A CA 1
ATOM 532 C C . SER A 1 68 ? 1.858 15.210 2.615 1.00 93.50 68 SER A C 1
ATOM 534 O O . SER A 1 68 ? 2.976 15.581 2.289 1.00 93.50 68 SER A O 1
ATOM 536 N N . VAL A 1 69 ? 1.244 15.665 3.708 1.00 87.19 69 VAL A N 1
ATOM 537 C CA . VAL A 1 69 ? 1.850 16.648 4.628 1.00 87.19 69 VAL A CA 1
ATOM 538 C C . VAL A 1 69 ? 2.085 16.048 6.020 1.00 87.19 69 VAL A C 1
ATOM 540 O O . VAL A 1 69 ? 2.881 16.561 6.800 1.00 87.19 69 VAL A O 1
ATOM 543 N N . HIS A 1 70 ? 1.410 14.944 6.357 1.00 88.88 70 HIS A N 1
ATOM 544 C CA . HIS A 1 70 ? 1.419 14.376 7.704 1.00 88.88 70 HIS A CA 1
ATOM 545 C C . HIS A 1 70 ? 1.693 12.869 7.692 1.00 88.88 70 HIS A C 1
ATOM 547 O O . HIS A 1 70 ? 1.084 12.123 6.925 1.00 88.88 70 HIS A O 1
ATOM 553 N N . ILE A 1 71 ? 2.541 12.393 8.611 1.00 86.44 71 ILE A N 1
ATOM 554 C CA . ILE A 1 71 ? 3.010 10.995 8.653 1.00 86.44 71 ILE A CA 1
ATOM 555 C C . ILE A 1 71 ? 1.878 9.966 8.814 1.00 86.44 71 ILE A C 1
ATOM 557 O O . ILE A 1 71 ? 1.950 8.868 8.273 1.00 86.44 71 ILE A O 1
ATOM 561 N N . THR A 1 72 ? 0.802 10.327 9.522 1.00 88.38 72 THR A N 1
ATOM 562 C CA . THR A 1 72 ? -0.379 9.462 9.725 1.00 88.38 72 THR A CA 1
ATOM 563 C C . THR A 1 72 ? -1.470 9.641 8.662 1.00 88.38 72 THR A C 1
ATOM 565 O O . THR A 1 72 ? -2.511 8.984 8.726 1.00 88.38 72 THR A O 1
ATOM 568 N N . ARG A 1 73 ? -1.272 10.561 7.710 1.00 91.12 73 ARG A N 1
ATOM 569 C CA . ARG A 1 73 ? -2.160 10.840 6.569 1.00 91.12 73 ARG A CA 1
ATOM 570 C C . ARG A 1 73 ? -1.320 10.854 5.294 1.00 91.12 73 ARG A C 1
ATOM 572 O O . ARG A 1 73 ? -1.273 11.831 4.558 1.00 91.12 73 ARG A O 1
ATOM 579 N N . ASN A 1 74 ? -0.613 9.750 5.083 1.00 93.81 74 ASN A N 1
ATOM 580 C CA . ASN A 1 74 ? 0.423 9.606 4.065 1.00 93.81 74 ASN A CA 1
ATOM 581 C C . ASN A 1 74 ? -0.073 8.949 2.764 1.00 93.81 74 ASN A C 1
ATOM 583 O O . ASN A 1 74 ? 0.741 8.461 1.984 1.00 93.81 74 ASN A O 1
ATOM 587 N N . VAL A 1 75 ? -1.394 8.951 2.545 1.00 94.19 75 VAL A N 1
ATOM 588 C CA . VAL A 1 75 ? -2.106 8.582 1.305 1.00 94.19 75 VAL A CA 1
ATOM 589 C C . VAL A 1 75 ? -2.027 7.106 0.888 1.00 94.19 75 VAL A C 1
ATOM 591 O O . VAL A 1 75 ? -3.044 6.545 0.494 1.00 94.19 75 VAL A O 1
ATOM 594 N N . VAL A 1 76 ? -0.865 6.459 0.971 1.00 96.88 76 VAL A N 1
ATOM 595 C CA . VAL A 1 76 ? -0.599 5.160 0.339 1.00 96.88 76 VAL A CA 1
ATOM 596 C C . VAL A 1 76 ? 0.229 4.232 1.234 1.00 96.88 76 VAL A C 1
ATOM 598 O O . VAL A 1 76 ? 1.140 4.666 1.948 1.00 96.88 76 VAL A O 1
ATOM 601 N N . HIS A 1 77 ? -0.068 2.932 1.157 1.00 97.19 77 HIS A N 1
ATOM 602 C CA . HIS A 1 77 ? 0.736 1.831 1.700 1.00 97.19 77 HIS A CA 1
ATOM 603 C C . HIS A 1 77 ? 1.381 1.040 0.558 1.00 97.19 77 HIS A C 1
ATOM 605 O O . HIS A 1 77 ? 0.787 0.897 -0.508 1.00 97.19 77 HIS A O 1
ATOM 611 N N . ALA A 1 78 ? 2.575 0.503 0.801 1.00 97.50 78 ALA A N 1
ATOM 612 C CA . ALA A 1 78 ? 3.231 -0.459 -0.076 1.00 97.50 78 ALA A CA 1
ATOM 613 C C . ALA A 1 78 ? 4.092 -1.409 0.762 1.00 97.50 78 ALA A C 1
ATOM 615 O O . ALA A 1 78 ? 4.801 -0.952 1.672 1.00 97.50 78 ALA A O 1
ATOM 616 N N . SER A 1 79 ? 4.038 -2.699 0.423 1.00 97.94 79 SER A N 1
ATOM 617 C CA . SER A 1 79 ? 4.802 -3.768 1.067 1.00 97.94 79 SER A CA 1
ATOM 618 C C . SER A 1 79 ? 6.301 -3.455 1.069 1.00 97.94 79 SER A C 1
ATOM 620 O O . SER A 1 79 ? 6.823 -2.854 0.130 1.00 97.94 79 SER A O 1
ATOM 622 N N . ASP A 1 80 ? 6.997 -3.840 2.134 1.00 96.56 80 ASP A N 1
ATOM 623 C CA . ASP A 1 80 ? 8.414 -3.519 2.354 1.00 96.56 80 ASP A CA 1
ATOM 624 C C . ASP A 1 80 ? 9.394 -4.585 1.842 1.00 96.56 80 ASP A C 1
ATOM 626 O O . ASP A 1 80 ? 10.586 -4.318 1.709 1.00 96.56 80 ASP A O 1
ATOM 630 N N . SER A 1 81 ? 8.890 -5.779 1.547 1.00 97.81 81 SER A N 1
ATOM 631 C CA . SER A 1 81 ? 9.651 -6.955 1.135 1.00 97.81 81 SER A CA 1
ATOM 632 C C . SER A 1 81 ? 8.775 -7.879 0.290 1.00 97.81 81 SER A C 1
ATOM 634 O O . SER A 1 81 ? 7.545 -7.754 0.280 1.00 97.81 81 SER A O 1
ATOM 636 N N . VAL A 1 82 ? 9.403 -8.811 -0.428 1.00 98.06 82 VAL A N 1
ATOM 637 C CA . VAL A 1 82 ? 8.689 -9.803 -1.247 1.00 98.06 82 VAL A CA 1
ATOM 638 C C . VAL A 1 82 ? 7.853 -10.723 -0.356 1.00 98.06 82 VAL A C 1
ATOM 640 O O . VAL A 1 82 ? 6.711 -11.034 -0.684 1.00 98.06 82 VAL A O 1
ATOM 643 N N . GLU A 1 83 ? 8.379 -11.094 0.808 1.00 97.94 83 GLU A N 1
ATOM 644 C CA . GLU A 1 83 ? 7.715 -11.941 1.796 1.00 97.94 83 GLU A CA 1
ATOM 645 C C . GLU A 1 83 ? 6.466 -11.257 2.369 1.00 97.94 83 GLU A C 1
ATOM 647 O O . GLU A 1 83 ? 5.394 -11.867 2.451 1.00 97.94 83 GLU A O 1
ATOM 652 N N . THR A 1 84 ? 6.573 -9.973 2.731 1.00 97.56 84 THR A N 1
ATOM 653 C CA . THR A 1 84 ? 5.416 -9.181 3.169 1.00 97.56 84 THR A CA 1
ATOM 654 C C . THR A 1 84 ? 4.404 -9.029 2.035 1.00 97.56 84 THR A C 1
ATOM 656 O O . THR A 1 84 ? 3.215 -9.232 2.271 1.00 97.56 84 THR A O 1
ATOM 659 N N . ALA A 1 85 ? 4.850 -8.756 0.804 1.00 98.31 85 ALA A N 1
ATOM 660 C CA . ALA A 1 85 ? 3.962 -8.623 -0.351 1.00 98.31 85 ALA A CA 1
ATOM 661 C C . ALA A 1 85 ? 3.152 -9.904 -0.605 1.00 98.31 85 ALA A C 1
ATOM 663 O O . ALA A 1 85 ? 1.934 -9.842 -0.753 1.00 98.31 85 ALA A O 1
ATOM 664 N N . GLN A 1 86 ? 3.794 -11.076 -0.583 1.00 97.88 86 GLN A N 1
ATOM 665 C CA . GLN A 1 86 ? 3.117 -12.367 -0.754 1.00 97.88 86 GLN A CA 1
ATOM 666 C C . GLN A 1 86 ? 2.051 -12.610 0.319 1.00 97.88 86 GLN A C 1
ATOM 668 O O . GLN A 1 86 ? 0.939 -13.042 0.004 1.00 97.88 86 GLN A O 1
ATOM 673 N N . ARG A 1 87 ? 2.369 -12.305 1.585 1.00 97.44 87 ARG A N 1
ATOM 674 C CA . ARG A 1 87 ? 1.402 -12.396 2.686 1.00 97.44 87 ARG A CA 1
ATOM 675 C C . ARG A 1 87 ? 0.228 -11.450 2.465 1.00 97.44 87 ARG A C 1
ATOM 677 O O . ARG A 1 87 ? -0.911 -11.900 2.527 1.00 97.44 87 ARG A O 1
ATOM 684 N N . GLU A 1 88 ? 0.509 -10.176 2.196 1.00 98.12 88 GLU A N 1
ATOM 685 C CA . GLU A 1 88 ? -0.504 -9.139 1.985 1.00 98.12 88 GLU A CA 1
ATOM 686 C C . GLU A 1 88 ? -1.443 -9.487 0.830 1.00 98.12 88 GLU A C 1
ATOM 688 O O . GLU A 1 88 ? -2.661 -9.478 1.011 1.00 98.12 88 GLU A O 1
ATOM 693 N N . ILE A 1 89 ? -0.904 -9.890 -0.322 1.00 98.38 89 ILE A N 1
ATOM 694 C CA . ILE A 1 89 ? -1.708 -10.344 -1.464 1.00 98.38 89 ILE A CA 1
ATOM 695 C C . ILE A 1 89 ? -2.642 -11.482 -1.037 1.00 98.38 89 ILE A C 1
ATOM 697 O O . ILE A 1 89 ? -3.831 -11.431 -1.343 1.00 98.38 89 ILE A O 1
ATOM 701 N N . GLY A 1 90 ? -2.136 -12.458 -0.275 1.00 96.88 90 GLY A N 1
ATOM 702 C CA . GLY A 1 90 ? -2.885 -13.650 0.127 1.00 96.88 90 GLY A CA 1
ATOM 703 C C . GLY A 1 90 ? -4.109 -13.405 1.016 1.00 96.88 90 GLY A C 1
ATOM 704 O O . GLY A 1 90 ? -4.991 -14.260 1.050 1.00 96.88 90 GLY A O 1
ATOM 705 N N . PHE A 1 91 ? -4.193 -12.274 1.724 1.00 95.44 91 PHE A N 1
ATOM 706 C CA . PHE A 1 91 ? -5.389 -11.922 2.506 1.00 95.44 91 PHE A CA 1
ATOM 707 C C . PHE A 1 91 ? -6.190 -10.743 1.940 1.00 95.44 91 PHE A C 1
ATOM 709 O O . PHE A 1 91 ? -7.374 -10.624 2.253 1.00 95.44 91 PHE A O 1
ATOM 716 N N . TRP A 1 92 ? -5.606 -9.903 1.080 1.00 98.12 92 TRP A N 1
ATOM 717 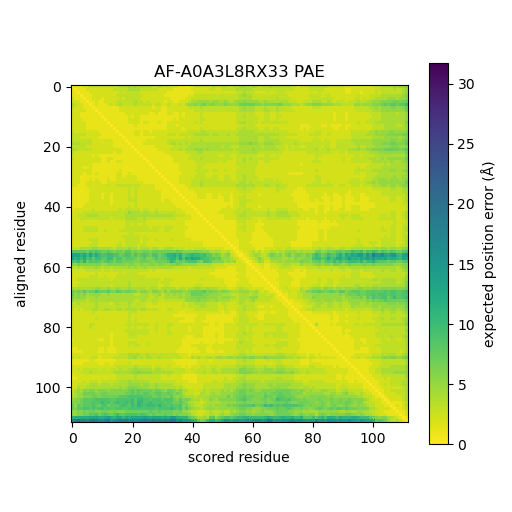C CA . TRP A 1 92 ? -6.350 -8.848 0.381 1.00 98.12 92 TRP A CA 1
ATOM 718 C C . TRP A 1 92 ? -7.067 -9.347 -0.880 1.00 98.12 92 TRP A C 1
ATOM 720 O O . TRP A 1 92 ? -8.105 -8.783 -1.239 1.00 98.12 92 TRP A O 1
ATOM 730 N N . PHE A 1 93 ? -6.546 -10.383 -1.542 1.00 98.19 93 PHE A N 1
ATOM 731 C CA . PHE A 1 93 ? -7.064 -10.895 -2.810 1.00 98.19 93 PHE A CA 1
ATOM 732 C C . PHE A 1 93 ? -7.237 -12.414 -2.793 1.00 98.19 93 PHE A C 1
ATOM 734 O O . PHE A 1 93 ? -6.340 -13.161 -2.406 1.00 98.19 93 PHE A O 1
ATOM 741 N N . GLN A 1 94 ? -8.390 -12.875 -3.271 1.00 96.94 94 GLN A N 1
ATOM 742 C CA . GLN A 1 9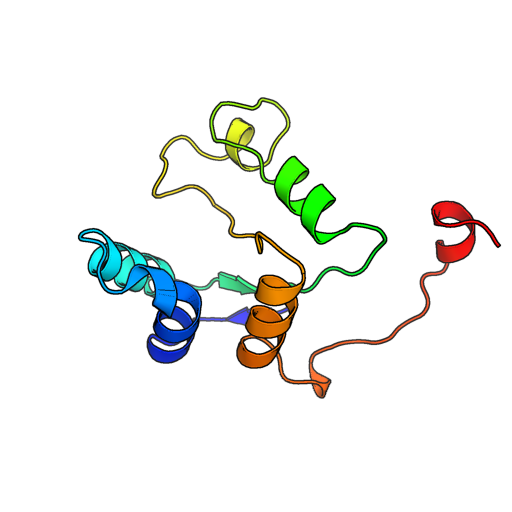4 ? -8.572 -14.254 -3.702 1.00 96.94 94 GLN A CA 1
ATOM 743 C C . GLN A 1 94 ? -7.846 -14.480 -5.033 1.00 96.94 94 GLN A C 1
ATOM 745 O O . GLN A 1 94 ? -7.579 -13.545 -5.790 1.00 96.94 94 GLN A O 1
ATOM 750 N N . ARG A 1 95 ? -7.512 -15.738 -5.335 1.00 94.88 95 ARG A N 1
ATOM 751 C CA . ARG A 1 95 ? -6.745 -16.076 -6.547 1.00 94.88 95 ARG A CA 1
ATOM 752 C C . ARG A 1 95 ? -7.474 -15.711 -7.840 1.00 94.88 95 ARG A C 1
ATOM 754 O O . ARG A 1 95 ? -6.822 -15.335 -8.802 1.00 94.88 95 ARG A O 1
ATOM 761 N N . ASP A 1 96 ? -8.797 -15.816 -7.854 1.00 97.00 96 ASP A N 1
ATOM 762 C CA . ASP A 1 96 ? -9.664 -15.469 -8.984 1.00 97.00 96 ASP A CA 1
ATOM 763 C C . ASP A 1 96 ? -9.858 -13.953 -9.165 1.00 97.00 96 ASP A C 1
ATOM 765 O O . ASP A 1 96 ? -10.311 -13.513 -10.218 1.00 97.00 96 ASP A O 1
ATOM 769 N N . GLU A 1 97 ? -9.457 -13.138 -8.184 1.00 97.75 97 GLU A N 1
ATOM 770 C CA . GLU A 1 97 ? -9.397 -11.676 -8.318 1.00 97.75 97 GLU A CA 1
ATOM 771 C C . GLU A 1 97 ? -8.098 -11.194 -8.995 1.00 97.75 97 GLU A C 1
ATOM 773 O O . GLU A 1 97 ? -7.972 -10.006 -9.321 1.00 97.75 97 GLU A O 1
ATOM 778 N N . LEU A 1 98 ? -7.121 -12.089 -9.190 1.00 98.06 98 LEU A N 1
ATOM 779 C CA . LEU A 1 98 ? -5.868 -11.804 -9.883 1.00 98.06 98 LEU A CA 1
ATOM 780 C C . LEU A 1 98 ? -6.001 -12.168 -11.361 1.00 98.06 98 LEU A C 1
ATOM 782 O O . LEU A 1 98 ? -6.306 -13.302 -11.724 1.00 98.06 98 LEU A O 1
ATOM 786 N N . VAL A 1 99 ? -5.746 -11.190 -12.224 1.00 97.50 99 VAL A N 1
ATOM 787 C CA . VAL A 1 99 ? -5.857 -11.360 -13.672 1.00 97.50 99 VAL A CA 1
ATOM 788 C C . VAL A 1 99 ? -4.479 -11.666 -14.242 1.00 97.50 99 VAL A C 1
ATOM 790 O O . VAL A 1 99 ? -3.601 -10.807 -14.222 1.00 97.50 99 VAL A O 1
ATOM 793 N N . ALA A 1 100 ? -4.309 -12.874 -14.775 1.00 96.06 10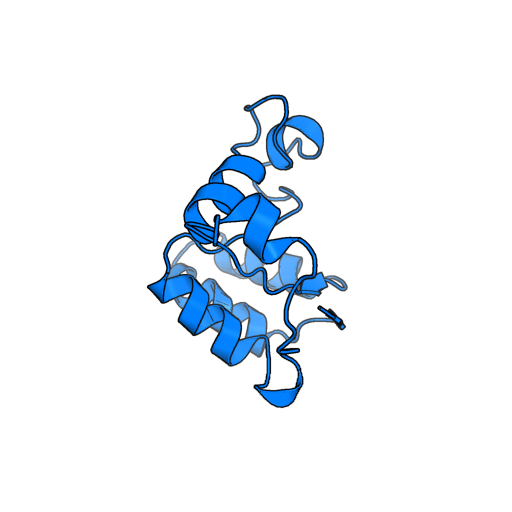0 ALA A N 1
ATOM 794 C CA . ALA A 1 100 ? -3.127 -13.250 -15.539 1.00 96.06 100 ALA A CA 1
ATOM 795 C C . ALA A 1 100 ? -3.319 -12.858 -17.009 1.00 96.06 100 ALA A C 1
ATOM 797 O O . ALA A 1 100 ? -4.270 -13.300 -17.657 1.00 96.06 100 ALA A O 1
ATOM 798 N N . TRP A 1 101 ? -2.430 -12.016 -17.529 1.00 95.50 101 TRP A N 1
ATOM 799 C CA . TRP A 1 101 ? -2.456 -11.573 -18.920 1.00 95.50 101 TRP A CA 1
ATOM 800 C C . TRP A 1 101 ? -1.043 -11.231 -19.396 1.00 95.50 101 TRP A C 1
ATOM 802 O O . TRP A 1 101 ? -0.226 -10.740 -18.621 1.00 95.50 101 TRP A O 1
ATOM 812 N N . ASP A 1 102 ? -0.765 -11.465 -20.679 1.00 93.50 102 ASP A N 1
ATOM 813 C CA . ASP A 1 102 ? 0.499 -11.066 -21.295 1.00 93.50 102 ASP A CA 1
ATOM 814 C C . ASP A 1 102 ? 0.416 -9.620 -21.791 1.00 93.50 102 ASP A C 1
ATOM 816 O O . ASP A 1 102 ? -0.366 -9.290 -22.692 1.00 93.50 102 ASP A O 1
ATOM 820 N N . SER A 1 103 ? 1.248 -8.752 -21.211 1.00 93.00 103 SER A N 1
ATOM 821 C CA . SER A 1 103 ? 1.378 -7.374 -21.679 1.00 93.00 103 SER A CA 1
ATOM 822 C C . SER A 1 103 ? 1.964 -7.330 -23.086 1.00 93.00 103 SER A C 1
ATOM 824 O O . SER A 1 103 ? 2.994 -7.943 -23.363 1.00 93.00 103 SER A O 1
ATOM 826 N N . ARG A 1 104 ? 1.341 -6.544 -23.972 1.00 93.38 104 ARG A N 1
ATOM 827 C CA . ARG A 1 104 ? 1.846 -6.312 -25.336 1.00 93.38 104 ARG A CA 1
ATOM 828 C C . ARG A 1 104 ? 3.236 -5.684 -25.348 1.00 93.38 104 ARG A C 1
ATOM 830 O O . ARG A 1 104 ? 3.997 -5.943 -26.270 1.00 93.38 104 ARG A O 1
ATOM 837 N N . ASP A 1 105 ? 3.561 -4.911 -24.318 1.00 93.38 105 ASP A N 1
ATOM 838 C CA . ASP A 1 105 ? 4.838 -4.214 -24.193 1.00 93.38 105 ASP A CA 1
ATOM 839 C C . ASP A 1 105 ? 5.893 -5.022 -23.431 1.00 93.38 105 ASP A C 1
ATOM 841 O O . ASP A 1 105 ? 6.978 -4.507 -23.174 1.00 93.38 105 ASP A O 1
ATOM 845 N N . ARG A 1 106 ? 5.608 -6.278 -23.056 1.00 90.25 106 ARG A N 1
ATOM 846 C CA . ARG A 1 106 ? 6.523 -7.101 -22.252 1.00 90.25 106 ARG A CA 1
ATOM 847 C C . ARG A 1 106 ? 7.924 -7.156 -22.862 1.00 90.25 106 ARG A C 1
ATOM 849 O O . ARG A 1 106 ? 8.892 -6.873 -22.161 1.00 90.25 106 ARG A O 1
ATOM 856 N N . ASP A 1 107 ? 8.008 -7.425 -24.160 1.00 91.25 107 ASP A N 1
ATOM 857 C CA . ASP A 1 107 ? 9.282 -7.564 -24.870 1.00 91.25 107 ASP A CA 1
ATOM 858 C C . ASP A 1 107 ? 9.999 -6.206 -25.035 1.00 91.25 107 ASP A C 1
ATOM 860 O O . ASP A 1 107 ? 11.226 -6.142 -25.051 1.00 91.25 107 ASP A O 1
ATOM 864 N N . ASN A 1 108 ? 9.249 -5.095 -25.073 1.00 93.19 108 ASN A N 1
ATOM 865 C CA . ASN A 1 108 ? 9.814 -3.738 -25.080 1.00 93.19 108 ASN A CA 1
ATOM 866 C C . ASN A 1 108 ? 10.409 -3.351 -23.715 1.00 93.19 108 ASN A C 1
ATOM 868 O O . ASN A 1 108 ? 11.344 -2.555 -23.652 1.00 93.19 108 ASN A O 1
ATOM 872 N N . ILE A 1 109 ? 9.846 -3.878 -22.623 1.00 91.50 109 ILE A N 1
ATOM 873 C CA . ILE A 1 109 ? 10.223 -3.526 -21.248 1.00 91.50 109 ILE A CA 1
ATOM 874 C C . ILE A 1 109 ? 11.348 -4.429 -20.730 1.00 91.50 109 ILE A C 1
ATOM 876 O O . ILE A 1 109 ? 12.283 -3.937 -20.100 1.00 91.50 109 ILE A O 1
ATOM 880 N N . TYR A 1 110 ? 11.256 -5.738 -20.968 1.00 91.12 110 TYR A N 1
ATOM 881 C CA . TYR A 1 110 ? 12.167 -6.737 -20.396 1.00 91.12 110 TYR A CA 1
ATOM 882 C C . TYR A 1 110 ? 13.148 -7.334 -21.407 1.00 91.12 110 TYR A C 1
ATOM 884 O O . TYR A 1 110 ? 14.067 -8.047 -21.007 1.00 91.12 110 TYR A O 1
ATOM 892 N N . GLY A 1 111 ? 12.998 -6.998 -22.688 1.00 82.62 111 GLY A N 1
ATOM 893 C CA . GLY A 1 111 ? 13.696 -7.675 -23.771 1.00 82.62 111 GLY A CA 1
ATOM 894 C C . GLY A 1 111 ? 12.995 -8.975 -24.190 1.00 82.62 111 GLY A C 1
ATOM 895 O O . GLY A 1 111 ? 12.007 -9.370 -23.566 1.00 82.62 111 GLY A O 1
ATOM 896 N N . PRO A 1 112 ? 13.475 -9.599 -25.280 1.00 70.38 112 PRO A N 1
ATOM 897 C CA . PRO A 1 112 ? 12.966 -10.878 -25.770 1.00 70.38 112 PRO A CA 1
ATOM 898 C C . PRO A 1 112 ? 13.230 -12.046 -24.809 1.00 70.38 112 PRO A C 1
ATOM 900 O O . PRO A 1 112 ? 14.221 -11.987 -24.044 1.00 70.38 112 PRO A O 1
#

Mean predicted aligned error: 3.14 Å

Solvent-accessible surface area (backbone atoms only — not comparable to full-atom values): 6986 Å² total; per-residue (Å²): 103,50,78,42,71,52,51,66,67,61,50,47,63,72,44,49,94,43,64,88,43,91,61,34,69,61,50,52,52,58,62,47,70,47,72,44,79,50,74,83,84,86,60,88,65,36,54,63,54,49,45,59,46,39,44,50,62,80,38,78,89,12,53,12,25,70,70,22,91,42,89,94,55,41,91,73,86,73,50,91,41,72,69,52,37,55,54,50,47,64,76,78,44,59,76,87,67,57,82,88,76,84,62,89,56,46,48,80,74,75,45,128

Secondary structure (DSSP, 8-state):
-EEE---HHHHHHHTGGGTTSTTHHHHHHHHTSS-EEE----STTHHHHHHHHH--TT-TTSHHHHH-SBTTB-S----SSHHHHHHHHHHH--GGGS-----TTHHHHH--